Protein AF-A0A239EMR7-F1 (afdb_monomer)

pLDDT: mean 83.33, std 17.54, range [33.25, 97.0]

Foldseek 3Di:
DDDPCPPPDDDVQLVVLQAPDDPCVQVVPPPPDDDDHDDQDDDPQLVRHSSSSSNVCVCVVCVPDPVVVVVVVVVVVVVVVCVVVVPDDPDDDDD

Mean predicted aligned error: 9.77 Å

Solvent-accessible surface area (backbone atoms only — not comparable to full-atom values): 6385 Å² total; per-residue (Å²): 130,83,58,96,72,58,88,75,76,79,61,65,76,55,59,74,36,59,52,88,74,50,71,52,64,71,72,42,70,87,61,91,70,93,75,83,85,75,73,66,71,85,61,93,54,39,89,82,31,77,37,21,57,37,56,55,46,65,67,60,76,58,74,81,39,67,68,61,50,51,53,51,52,55,51,52,52,50,53,62,61,44,71,76,61,77,84,74,80,92,80,79,84,88,129

Radius of gyration: 19.01 Å; Cα contacts (8 Å, |Δi|>4): 36; chains: 1; bounding box: 44×29×53 Å

Secondary structure (DSSP, 8-state):
---TT-S----HHHHTT--S--HHHHTTTT--S--PPPP-S--SSGGGSTTHHHHHHHHHS-TT-HHHHHHHHHHHHHHHHHTTTTTS-------

Sequence (95 aa):
MPSRYRPFSPDPSQGALKPAISGNTINGLGETSARRPSIVYWASDPDTIAHGGMQRWFYQVDPGNPHLARAREERAKQLASDGDAIGANDGLPAV

Structure (mmCIF, N/CA/C/O backbone):
data_AF-A0A239EMR7-F1
#
_entry.id   AF-A0A239EMR7-F1
#
loop_
_atom_site.group_PDB
_atom_site.id
_atom_site.type_symbol
_atom_site.label_atom_id
_atom_site.label_alt_id
_atom_site.label_comp_id
_atom_site.label_asym_id
_atom_site.label_entity_id
_atom_site.label_seq_id
_atom_site.pdbx_PDB_ins_code
_atom_site.Cartn_x
_atom_site.Cartn_y
_atom_site.Cartn_z
_atom_site.occupancy
_atom_site.B_iso_or_equiv
_atom_site.auth_seq_id
_atom_site.auth_comp_id
_atom_site.auth_asym_id
_atom_site.auth_atom_id
_atom_site.pdbx_PDB_model_num
ATOM 1 N N . MET A 1 1 ? -11.620 20.783 -20.925 1.00 63.25 1 MET A N 1
ATOM 2 C CA . MET A 1 1 ? -10.780 19.775 -21.609 1.00 63.25 1 MET A CA 1
ATOM 3 C C . MET A 1 1 ? -10.643 18.563 -20.696 1.00 63.25 1 MET A C 1
ATOM 5 O O . MET A 1 1 ? -10.319 18.779 -19.531 1.00 63.25 1 MET A O 1
ATOM 9 N N . PRO A 1 2 ? -10.927 17.329 -21.147 1.00 79.19 2 PRO A N 1
ATOM 10 C CA . PRO A 1 2 ? -10.662 16.137 -20.343 1.00 79.19 2 PRO A CA 1
ATOM 11 C C . PRO A 1 2 ? -9.152 15.981 -20.086 1.00 79.19 2 PRO A C 1
ATOM 13 O O . PRO A 1 2 ? -8.328 16.376 -20.910 1.00 79.19 2 PRO A O 1
ATOM 16 N N . SER A 1 3 ? -8.782 15.450 -18.917 1.00 84.31 3 SER A N 1
ATOM 17 C CA . SER A 1 3 ? -7.378 15.206 -18.559 1.00 84.31 3 SER A CA 1
ATOM 18 C C . SER A 1 3 ? -6.757 14.175 -19.500 1.00 84.31 3 SER A C 1
ATOM 20 O O . SER A 1 3 ? -7.330 13.106 -19.688 1.00 84.31 3 SER A O 1
ATOM 22 N N . ARG A 1 4 ? -5.543 14.442 -20.005 1.00 86.69 4 ARG A N 1
ATOM 23 C CA . ARG A 1 4 ? -4.762 13.477 -20.807 1.00 86.69 4 ARG A CA 1
ATOM 24 C C . ARG A 1 4 ? -4.446 12.166 -20.074 1.00 86.69 4 ARG A C 1
ATOM 26 O O . ARG A 1 4 ? -3.997 11.209 -20.684 1.00 86.69 4 ARG A O 1
ATOM 33 N N . TYR A 1 5 ? -4.656 12.144 -18.759 1.00 82.56 5 TYR A N 1
ATOM 34 C CA . TYR A 1 5 ? -4.427 11.000 -17.879 1.00 82.56 5 TYR A CA 1
ATOM 35 C C . TYR A 1 5 ? -5.731 10.305 -17.463 1.00 82.56 5 TYR A C 1
ATOM 37 O O . TYR A 1 5 ? -5.798 9.677 -16.396 1.00 82.56 5 TYR A O 1
ATOM 45 N N . ARG A 1 6 ? -6.812 10.495 -18.230 1.00 87.25 6 ARG A N 1
ATOM 46 C CA . ARG A 1 6 ? -8.115 9.885 -17.966 1.00 87.25 6 AR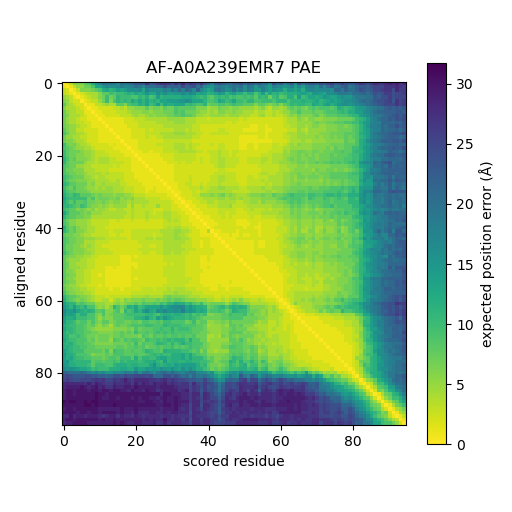G A CA 1
ATOM 47 C C . ARG A 1 6 ? -8.726 9.279 -19.241 1.00 87.25 6 ARG A C 1
ATOM 49 O O . ARG A 1 6 ? -8.682 9.934 -20.278 1.00 87.25 6 ARG A O 1
ATOM 56 N N . PRO A 1 7 ? -9.346 8.085 -19.137 1.00 88.06 7 PRO A N 1
ATOM 57 C CA . PRO A 1 7 ? -9.434 7.253 -17.929 1.00 88.06 7 PRO A CA 1
ATOM 58 C C . PRO A 1 7 ? -8.065 6.663 -17.543 1.00 88.06 7 PRO A C 1
ATOM 60 O O . PRO A 1 7 ? -7.239 6.369 -18.398 1.00 88.06 7 PRO A O 1
ATOM 63 N N . PHE A 1 8 ? -7.803 6.558 -16.239 1.00 87.81 8 PHE A N 1
ATOM 64 C CA . PHE A 1 8 ? -6.601 5.894 -15.734 1.00 87.81 8 PHE A CA 1
ATOM 65 C C . PHE A 1 8 ? -6.909 4.410 -15.564 1.00 87.81 8 PHE A C 1
ATOM 67 O O . PHE A 1 8 ? -7.893 4.072 -14.906 1.00 87.81 8 PHE A O 1
ATOM 74 N N . SER A 1 9 ? -6.058 3.553 -16.122 1.00 89.62 9 SER A N 1
ATOM 75 C CA . SER A 1 9 ? -6.070 2.117 -15.859 1.00 89.62 9 SER A CA 1
ATOM 76 C C . SER A 1 9 ? -4.758 1.75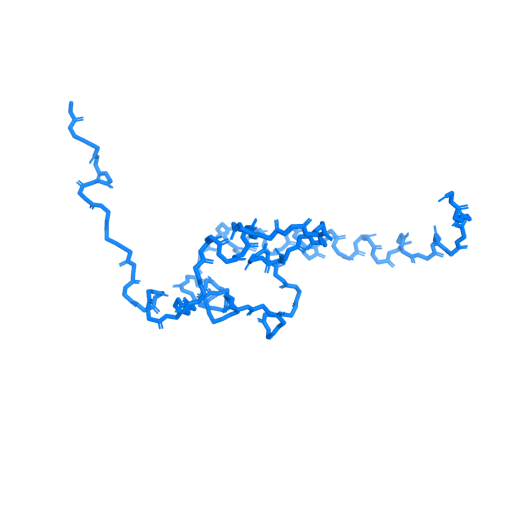0 -15.167 1.00 89.62 9 SER A C 1
ATOM 78 O O . SER A 1 9 ? -3.703 2.017 -15.746 1.00 89.62 9 SER A O 1
ATOM 80 N N . PRO A 1 10 ? -4.788 1.182 -13.949 1.00 88.88 10 PRO A N 1
ATOM 81 C CA . PRO A 1 10 ? -3.575 0.703 -13.301 1.00 88.88 10 PRO A CA 1
ATOM 82 C C . PRO A 1 10 ? -3.012 -0.513 -14.041 1.00 88.88 10 PRO A C 1
ATOM 84 O O . PRO A 1 10 ? -3.732 -1.198 -14.773 1.00 88.88 10 PRO A O 1
ATOM 87 N N . ASP A 1 11 ? -1.732 -0.798 -13.808 1.00 92.50 11 ASP A N 1
ATOM 88 C CA . ASP A 1 11 ? -1.120 -2.034 -14.280 1.00 92.50 11 ASP A CA 1
ATOM 89 C C . ASP A 1 11 ? -1.824 -3.243 -13.624 1.00 92.50 11 ASP A C 1
ATOM 91 O O . ASP A 1 11 ? -1.923 -3.304 -12.389 1.00 92.50 11 ASP A O 1
ATOM 95 N N . PRO A 1 12 ? -2.338 -4.208 -14.410 1.00 95.31 12 PRO A N 1
ATOM 96 C CA . PRO A 1 12 ? -3.070 -5.350 -13.870 1.00 95.31 12 PRO A CA 1
ATOM 97 C C . PRO A 1 12 ? -2.202 -6.243 -12.973 1.00 95.31 12 PRO A C 1
ATOM 99 O O . PRO A 1 12 ? -2.729 -6.853 -12.043 1.00 95.31 12 PRO A O 1
ATOM 102 N N . SER A 1 13 ? -0.884 -6.293 -13.198 1.00 95.56 13 SER A N 1
ATOM 103 C CA . SER A 1 13 ? 0.042 -7.074 -12.372 1.00 95.56 13 SER A CA 1
ATOM 104 C C . SER A 1 13 ? 0.186 -6.492 -10.964 1.00 95.56 13 SER A C 1
ATOM 106 O O . SER A 1 13 ? 0.225 -7.245 -9.992 1.00 95.56 13 SER A O 1
ATOM 108 N N . GLN A 1 14 ? 0.149 -5.162 -10.823 1.00 95.19 14 GLN A N 1
ATOM 109 C CA . GLN A 1 14 ? 0.062 -4.519 -9.511 1.00 95.19 14 GLN A CA 1
ATOM 110 C C . GLN A 1 14 ? -1.289 -4.807 -8.848 1.00 95.19 14 GLN A C 1
ATOM 112 O O . GLN A 1 14 ? -1.351 -5.105 -7.654 1.00 95.19 14 GLN A O 1
ATOM 117 N N . GLY A 1 15 ? -2.376 -4.717 -9.622 1.00 94.50 15 GLY A N 1
ATOM 118 C CA . GLY A 1 15 ? -3.737 -4.950 -9.138 1.00 94.50 15 GLY A CA 1
ATOM 119 C C . GLY A 1 15 ? -3.943 -6.358 -8.576 1.00 94.50 15 GLY A C 1
ATOM 120 O O . GLY A 1 15 ? -4.605 -6.509 -7.551 1.00 94.50 15 GLY A O 1
ATOM 121 N N . ALA A 1 16 ? -3.321 -7.367 -9.190 1.00 96.75 16 ALA A N 1
ATOM 122 C CA . ALA A 1 16 ? -3.366 -8.759 -8.739 1.00 96.75 16 ALA A CA 1
ATOM 123 C C . ALA A 1 16 ? -2.730 -8.985 -7.353 1.00 96.75 16 ALA A C 1
ATOM 125 O O . ALA A 1 16 ? -3.041 -9.971 -6.691 1.00 96.75 16 ALA A O 1
ATOM 126 N N . LEU A 1 17 ? -1.864 -8.073 -6.898 1.00 96.81 17 LEU A N 1
ATOM 127 C CA . LEU A 1 17 ? -1.167 -8.157 -5.610 1.00 96.81 17 LEU A CA 1
ATOM 128 C C . LEU A 1 17 ? -1.893 -7.414 -4.481 1.00 96.81 17 LEU A C 1
ATOM 130 O O . L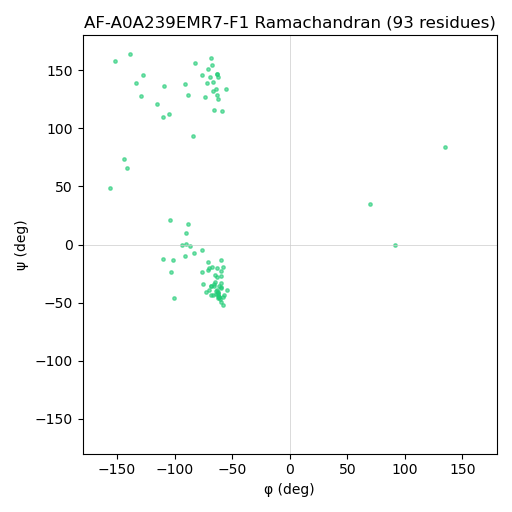EU A 1 17 ? -1.408 -7.389 -3.348 1.00 96.81 17 LEU A O 1
ATOM 134 N N . LYS A 1 18 ? -3.031 -6.778 -4.777 1.00 94.81 18 LYS A N 1
ATOM 135 C CA . LYS A 1 18 ? -3.799 -6.016 -3.794 1.00 94.81 18 LYS A CA 1
ATOM 136 C C . LYS A 1 18 ? -4.312 -6.940 -2.679 1.00 94.81 18 LYS A C 1
ATOM 138 O O . LYS A 1 18 ? -4.982 -7.929 -2.980 1.00 94.81 18 LYS A O 1
ATOM 143 N N . PRO A 1 19 ? -4.082 -6.609 -1.396 1.00 96.06 19 PRO A N 1
ATOM 144 C CA . PRO A 1 19 ? -4.617 -7.412 -0.309 1.00 96.06 19 PRO A CA 1
ATOM 145 C C . PRO A 1 19 ? -6.143 -7.319 -0.238 1.00 96.06 19 PRO A C 1
ATOM 147 O O . PRO A 1 19 ? -6.750 -6.311 -0.605 1.00 96.06 19 PRO A O 1
ATOM 150 N N . ALA A 1 20 ? -6.763 -8.360 0.317 1.00 96.06 20 ALA A N 1
ATOM 151 C CA . ALA A 1 20 ? -8.205 -8.391 0.557 1.00 96.06 20 ALA A CA 1
ATOM 152 C C . ALA A 1 20 ? -8.667 -7.385 1.633 1.00 96.06 20 ALA A C 1
ATOM 154 O O . ALA A 1 20 ? -9.849 -7.048 1.691 1.00 96.06 20 ALA A O 1
ATOM 155 N N . ILE A 1 21 ? -7.757 -6.898 2.488 1.00 95.31 21 ILE A N 1
ATOM 156 C CA . ILE A 1 21 ? -8.091 -5.957 3.561 1.00 95.31 21 ILE A CA 1
ATOM 157 C C . ILE A 1 21 ? -8.535 -4.599 3.001 1.00 95.31 21 ILE A C 1
ATOM 159 O O . ILE A 1 21 ? -7.900 -4.013 2.123 1.00 95.31 21 ILE A O 1
ATOM 163 N N . SER A 1 22 ? -9.648 -4.085 3.521 1.00 93.75 22 SER A N 1
ATOM 164 C CA . SER A 1 22 ? -10.191 -2.795 3.099 1.00 93.75 22 SER A CA 1
ATOM 165 C C . SER A 1 22 ? -9.498 -1.625 3.803 1.00 93.75 22 SER A C 1
ATOM 167 O O . SER A 1 22 ? -9.012 -1.753 4.928 1.00 93.75 22 SER A O 1
ATOM 169 N N . GLY A 1 23 ? -9.540 -0.441 3.185 1.00 91.31 23 GLY A N 1
ATOM 170 C CA . GLY A 1 23 ? -9.095 0.795 3.837 1.00 91.31 23 GLY A CA 1
ATOM 171 C C . GLY A 1 23 ? -9.885 1.111 5.111 1.00 91.31 23 GLY A C 1
ATOM 172 O O . GLY A 1 23 ? -9.309 1.592 6.077 1.00 91.31 23 GLY A O 1
ATOM 173 N N . ASN A 1 24 ? -11.175 0.767 5.156 1.00 94.88 24 ASN A N 1
ATOM 174 C CA . ASN A 1 24 ? -12.009 0.959 6.345 1.00 94.88 24 ASN A CA 1
ATOM 175 C C . ASN A 1 24 ? -11.512 0.117 7.521 1.00 94.88 24 ASN A C 1
ATOM 177 O O . ASN A 1 24 ? -11.421 0.618 8.636 1.00 94.88 24 ASN A O 1
ATOM 181 N N . THR A 1 25 ? -11.136 -1.135 7.256 1.00 94.25 25 THR A N 1
ATOM 182 C CA . THR A 1 25 ? -10.537 -2.020 8.260 1.00 94.25 25 THR A CA 1
ATOM 183 C C . THR A 1 25 ? -9.209 -1.451 8.758 1.00 94.25 25 THR A C 1
ATOM 185 O O . THR A 1 25 ? -8.985 -1.376 9.959 1.00 94.25 25 THR A O 1
ATOM 188 N N . ILE A 1 26 ? -8.343 -0.985 7.854 1.00 92.56 26 ILE A N 1
ATOM 189 C CA . ILE A 1 26 ? -7.042 -0.399 8.222 1.00 92.56 26 ILE A CA 1
ATOM 190 C C . ILE A 1 26 ? -7.219 0.865 9.068 1.00 92.56 26 ILE A C 1
ATOM 192 O O . ILE A 1 26 ? -6.527 1.029 10.073 1.00 92.56 26 ILE A O 1
ATOM 196 N N . ASN A 1 27 ? -8.166 1.723 8.692 1.00 91.50 27 ASN A N 1
ATOM 197 C CA . ASN A 1 27 ? -8.465 2.978 9.380 1.00 91.50 27 ASN A CA 1
ATOM 198 C C . ASN A 1 27 ? -9.262 2.782 10.679 1.00 91.50 27 ASN A C 1
ATOM 200 O O . ASN A 1 27 ? -9.509 3.757 11.382 1.00 91.50 27 ASN A O 1
ATOM 204 N N . GLY A 1 28 ? -9.674 1.550 10.988 1.00 92.69 28 GLY A N 1
ATOM 205 C CA . GLY A 1 28 ? -10.418 1.224 12.199 1.00 92.69 28 GLY A CA 1
ATOM 206 C C . GLY A 1 28 ? -11.845 1.759 12.216 1.00 92.69 28 GLY A C 1
ATOM 207 O O . GLY A 1 28 ? -12.357 2.140 13.266 1.00 92.69 28 GLY A O 1
ATOM 208 N N . LEU A 1 29 ? -12.510 1.801 11.057 1.00 94.31 29 LEU A N 1
ATOM 209 C CA . LEU A 1 29 ? -13.916 2.190 10.987 1.00 94.31 29 LEU A CA 1
ATOM 210 C C . LEU A 1 29 ? -14.764 1.249 11.861 1.00 94.31 29 LEU A C 1
ATOM 212 O O . LEU A 1 29 ? -14.887 0.064 11.560 1.00 94.31 29 LEU A O 1
ATOM 216 N N . GLY A 1 30 ? -15.371 1.802 12.913 1.00 95.62 30 GLY A N 1
ATOM 217 C CA . GLY A 1 30 ? -16.194 1.059 13.873 1.00 95.62 30 GLY A CA 1
ATOM 218 C C . GLY A 1 30 ? -15.437 0.512 15.088 1.00 95.62 30 GLY A C 1
ATOM 219 O O . GLY A 1 30 ? -16.062 -0.089 15.957 1.00 95.62 30 GLY A O 1
ATOM 220 N N . GLU A 1 31 ? -14.123 0.727 15.188 1.00 96.00 31 GLU A N 1
ATOM 221 C CA . GLU A 1 31 ? -13.366 0.405 16.399 1.00 96.00 31 GLU A CA 1
ATOM 222 C C . GLU A 1 31 ? -13.700 1.397 17.529 1.00 96.00 31 GLU A C 1
ATOM 224 O O . GLU A 1 31 ? -13.816 2.602 17.306 1.00 96.00 31 GLU A O 1
ATOM 229 N N . THR A 1 32 ? -13.845 0.896 18.760 1.00 96.44 32 THR A N 1
ATOM 230 C CA . THR A 1 32 ? -14.153 1.717 19.949 1.00 96.44 32 THR A CA 1
ATOM 231 C C . THR A 1 32 ? -12.930 2.005 20.818 1.00 96.44 32 THR A C 1
ATOM 233 O O . THR A 1 32 ? -12.987 2.857 21.701 1.00 96.44 32 THR A O 1
ATOM 236 N N . SER A 1 33 ? -11.827 1.290 20.594 1.00 94.62 33 SER A N 1
ATOM 237 C CA . SER A 1 33 ? -10.568 1.445 21.323 1.00 94.62 33 SER A CA 1
ATOM 238 C C . SER A 1 33 ? -9.501 2.065 20.431 1.00 94.62 33 SER A C 1
ATOM 240 O O . SER A 1 33 ? -9.314 1.629 19.297 1.00 94.62 33 SER A O 1
ATOM 242 N N . ALA A 1 34 ? -8.745 3.022 20.966 1.00 92.50 34 ALA A N 1
ATOM 243 C CA . ALA A 1 34 ? -7.587 3.560 20.269 1.00 92.50 34 ALA A CA 1
ATOM 244 C C . ALA A 1 34 ? -6.490 2.492 20.125 1.00 92.50 34 ALA A C 1
ATOM 246 O O . ALA A 1 34 ? -6.200 1.746 21.061 1.00 92.50 34 ALA A O 1
ATOM 247 N N . ARG A 1 35 ? -5.835 2.460 18.963 1.00 93.25 35 ARG A N 1
ATOM 248 C CA . ARG A 1 35 ? -4.662 1.621 18.699 1.00 93.25 35 ARG A CA 1
ATOM 249 C C . ARG A 1 35 ? -3.616 2.386 17.903 1.00 93.25 35 ARG A C 1
ATOM 251 O O . ARG A 1 35 ? -3.900 3.418 17.297 1.00 93.25 35 ARG A O 1
ATOM 258 N N . ARG A 1 36 ? -2.394 1.854 17.885 1.00 91.69 36 ARG A N 1
ATOM 259 C CA . ARG A 1 36 ? -1.314 2.402 17.060 1.00 91.69 36 ARG A CA 1
ATOM 260 C C . ARG A 1 36 ? -1.674 2.300 15.569 1.00 91.69 36 ARG A C 1
ATOM 262 O O . ARG A 1 36 ? -2.336 1.336 15.166 1.00 91.69 36 ARG A O 1
ATOM 269 N N . PRO A 1 37 ? -1.229 3.265 14.748 1.00 90.00 37 PRO A N 1
ATOM 270 C CA . PRO A 1 37 ? -1.425 3.203 13.308 1.00 90.00 37 PRO A CA 1
ATOM 271 C C . PRO A 1 37 ? -0.717 1.980 12.718 1.00 90.00 37 PRO A C 1
ATOM 273 O O . PRO A 1 37 ? 0.368 1.595 13.157 1.00 90.00 37 PRO A O 1
ATOM 276 N N . SER A 1 38 ? -1.334 1.384 11.701 1.00 90.50 38 SER A N 1
ATOM 277 C CA . SER A 1 38 ? -0.752 0.283 10.933 1.00 90.50 38 SER A CA 1
ATOM 278 C C . SER A 1 38 ? 0.026 0.832 9.740 1.00 90.50 38 SER A C 1
ATOM 280 O O . SER A 1 38 ? -0.444 1.739 9.053 1.00 90.50 38 SER A O 1
ATOM 282 N N . ILE A 1 39 ? 1.198 0.264 9.459 1.00 92.44 39 ILE A N 1
ATOM 283 C CA . ILE A 1 39 ? 1.968 0.612 8.261 1.00 92.44 39 ILE A CA 1
ATOM 284 C C . ILE A 1 39 ? 1.283 -0.016 7.040 1.00 92.44 39 ILE A C 1
ATOM 286 O O . ILE A 1 39 ? 1.024 -1.217 7.008 1.00 92.44 39 ILE A O 1
ATOM 290 N N . VAL A 1 40 ? 0.997 0.806 6.030 1.00 94.88 40 VAL A N 1
ATOM 291 C CA . VAL A 1 40 ? 0.480 0.364 4.721 1.00 94.88 40 VAL A CA 1
ATOM 292 C C . VAL A 1 40 ? 1.612 0.326 3.696 1.00 94.88 40 VAL A C 1
ATOM 294 O O . VAL A 1 40 ? 1.768 -0.662 2.998 1.00 94.88 40 VAL A O 1
ATOM 297 N N . TYR A 1 41 ? 2.426 1.380 3.669 1.00 93.56 41 TYR A N 1
ATOM 298 C CA . TYR A 1 41 ? 3.724 1.506 3.002 1.00 93.56 41 TYR A CA 1
ATOM 299 C C . TYR A 1 41 ? 4.554 2.524 3.801 1.00 93.56 41 TYR A C 1
ATOM 301 O O . TYR A 1 41 ? 3.981 3.358 4.497 1.00 93.56 41 TYR A O 1
ATOM 309 N N . TRP A 1 42 ? 5.881 2.559 3.742 1.00 91.12 42 TRP A N 1
ATOM 310 C CA . TRP A 1 42 ? 6.811 1.582 3.180 1.00 91.12 42 TRP A CA 1
ATOM 311 C C . TRP A 1 42 ? 7.460 0.860 4.358 1.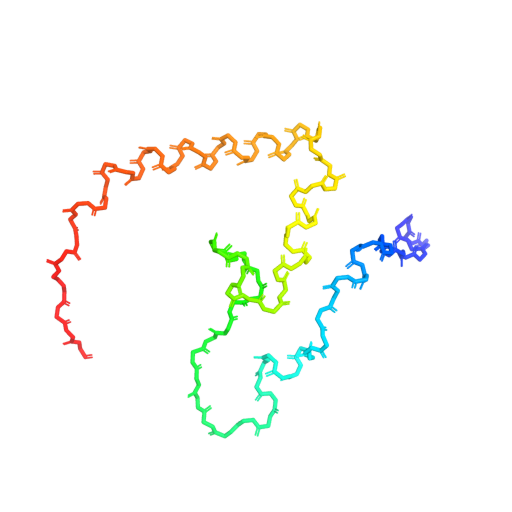00 91.12 42 TRP A C 1
ATOM 313 O O . TRP A 1 42 ? 8.187 1.488 5.126 1.00 91.12 42 TRP A O 1
ATOM 323 N N . ALA A 1 43 ? 7.165 -0.426 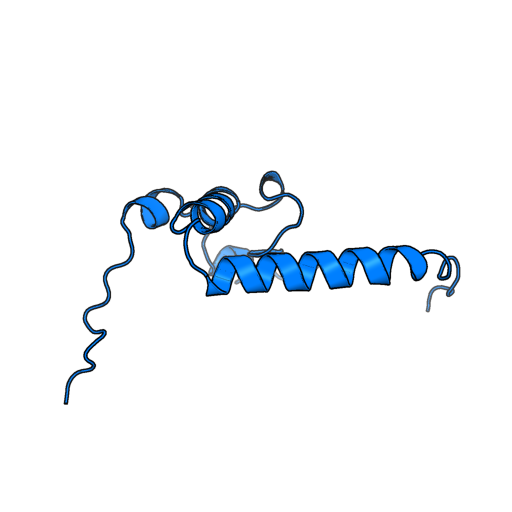4.538 1.00 92.88 43 ALA A N 1
ATOM 324 C CA . ALA A 1 43 ? 7.754 -1.190 5.635 1.00 92.88 43 ALA A CA 1
ATOM 325 C C . ALA A 1 43 ? 9.209 -1.553 5.315 1.00 92.88 43 ALA A C 1
ATOM 327 O O . ALA A 1 43 ? 9.531 -1.822 4.156 1.00 92.88 43 ALA A O 1
ATOM 328 N N . SER A 1 44 ? 10.075 -1.587 6.331 1.00 89.69 44 SER A N 1
ATOM 329 C CA . SER A 1 44 ? 11.458 -2.063 6.174 1.00 89.69 44 SER A CA 1
ATOM 330 C C . SER A 1 44 ? 11.496 -3.529 5.744 1.00 89.69 44 SER A C 1
ATOM 332 O O . SER A 1 44 ? 12.266 -3.887 4.859 1.00 89.69 44 SER A O 1
ATOM 334 N N . ASP A 1 45 ? 10.621 -4.345 6.333 1.00 92.38 45 ASP A N 1
ATOM 335 C CA . ASP A 1 45 ? 10.352 -5.709 5.896 1.00 92.38 45 ASP A CA 1
ATOM 336 C C . ASP A 1 45 ? 8.943 -5.780 5.278 1.00 92.38 45 ASP A C 1
ATOM 338 O O . ASP A 1 45 ? 7.949 -5.661 6.006 1.00 92.38 45 ASP A O 1
ATOM 342 N N . PRO A 1 46 ? 8.823 -5.963 3.949 1.00 94.19 46 PRO A N 1
ATOM 343 C CA . PRO A 1 46 ? 7.533 -6.081 3.283 1.00 94.19 46 PRO A CA 1
ATOM 344 C C . PRO A 1 46 ? 6.671 -7.252 3.778 1.00 94.19 46 PRO A C 1
ATOM 346 O O . PRO A 1 46 ? 5.455 -7.171 3.632 1.00 94.19 46 PRO A O 1
ATOM 349 N N . ASP A 1 47 ? 7.238 -8.309 4.375 1.00 95.25 47 ASP A N 1
ATOM 350 C CA . ASP A 1 47 ? 6.442 -9.438 4.894 1.00 95.25 47 ASP A CA 1
ATOM 351 C C . ASP A 1 47 ? 5.636 -9.088 6.146 1.00 95.25 47 ASP A C 1
ATOM 353 O O . ASP A 1 47 ? 4.689 -9.788 6.501 1.00 95.25 47 ASP A O 1
ATOM 357 N N . THR A 1 48 ? 5.955 -7.967 6.790 1.00 95.19 48 THR A N 1
ATOM 358 C CA . THR A 1 48 ? 5.260 -7.512 8.002 1.00 95.19 48 THR A CA 1
ATOM 359 C C . THR A 1 48 ? 3.962 -6.754 7.719 1.00 95.19 48 THR A C 1
ATOM 361 O O . THR A 1 48 ? 3.223 -6.433 8.651 1.00 95.19 48 THR A O 1
ATOM 364 N N . ILE A 1 49 ? 3.657 -6.456 6.450 1.00 95.50 49 ILE A N 1
ATOM 365 C CA . ILE A 1 49 ? 2.490 -5.660 6.056 1.00 95.50 49 ILE A CA 1
ATOM 366 C C . ILE A 1 49 ? 1.643 -6.363 4.997 1.00 95.50 49 ILE A C 1
ATOM 368 O O . ILE A 1 49 ? 2.143 -6.989 4.067 1.00 95.50 49 ILE A O 1
ATOM 372 N N . ALA A 1 50 ? 0.325 -6.165 5.065 1.00 96.12 50 ALA A N 1
ATOM 373 C CA . ALA A 1 50 ? -0.603 -6.759 4.100 1.00 96.12 50 ALA A CA 1
ATOM 374 C C . ALA A 1 50 ? -0.333 -6.326 2.643 1.00 96.12 50 ALA A C 1
ATOM 376 O O . ALA A 1 50 ? -0.643 -7.059 1.711 1.00 96.12 50 ALA A O 1
ATOM 377 N N . HIS A 1 51 ? 0.256 -5.145 2.434 1.00 97.00 51 HIS A N 1
ATOM 378 C CA . HIS A 1 51 ? 0.564 -4.608 1.103 1.00 97.00 51 HIS A CA 1
ATOM 379 C C . HIS A 1 51 ? 1.964 -5.007 0.600 1.00 97.00 51 HIS A C 1
ATOM 381 O O . HIS A 1 51 ? 2.417 -4.498 -0.426 1.00 97.00 51 HIS A O 1
ATOM 387 N N . GLY A 1 52 ? 2.652 -5.930 1.283 1.00 96.81 52 GLY A N 1
ATOM 388 C CA . GLY A 1 52 ? 4.026 -6.330 0.974 1.00 96.81 52 GLY A CA 1
ATOM 389 C C . GLY A 1 52 ? 4.247 -6.785 -0.468 1.00 96.81 52 GLY A C 1
ATOM 390 O O . GLY A 1 52 ? 5.244 -6.418 -1.091 1.00 96.81 52 GLY A O 1
ATOM 391 N N . GLY A 1 53 ? 3.291 -7.526 -1.039 1.00 97.00 53 GLY A N 1
ATOM 392 C CA . GLY A 1 53 ? 3.350 -7.964 -2.438 1.00 97.00 53 GLY A CA 1
ATOM 393 C C . GLY A 1 53 ? 3.424 -6.788 -3.413 1.00 97.00 53 GLY A C 1
ATOM 394 O O . GLY A 1 53 ? 4.323 -6.715 -4.249 1.00 97.00 53 GLY A O 1
ATOM 395 N N . MET A 1 54 ? 2.533 -5.811 -3.253 1.00 96.69 54 MET A N 1
ATOM 396 C CA . MET A 1 54 ? 2.542 -4.597 -4.066 1.00 96.69 54 MET A CA 1
ATOM 397 C C . MET A 1 54 ? 3.799 -3.733 -3.823 1.00 96.69 54 MET A C 1
ATOM 399 O O . MET A 1 54 ? 4.311 -3.133 -4.770 1.00 96.69 54 MET A O 1
ATOM 403 N N . GLN A 1 55 ? 4.331 -3.691 -2.589 1.00 95.12 55 GLN A N 1
ATOM 404 C CA . GLN A 1 55 ? 5.590 -2.994 -2.265 1.00 95.12 55 GLN A CA 1
ATOM 405 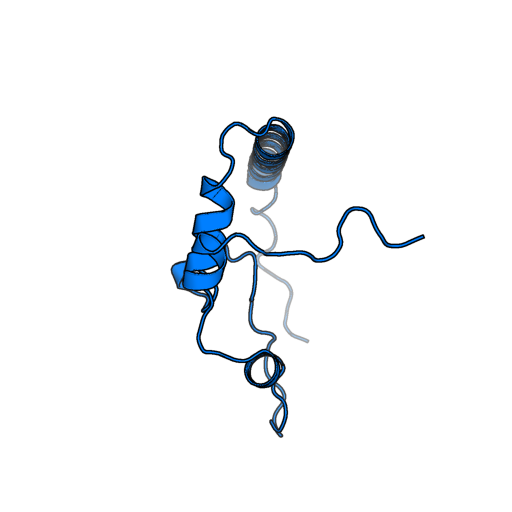C C . GLN A 1 55 ? 6.760 -3.584 -3.056 1.00 95.12 55 GLN A C 1
ATOM 407 O O . GLN A 1 55 ? 7.529 -2.850 -3.676 1.00 95.12 55 GLN A O 1
ATOM 412 N N . ARG A 1 56 ? 6.874 -4.916 -3.076 1.00 94.06 56 ARG A N 1
ATOM 413 C CA . ARG A 1 56 ? 7.906 -5.620 -3.850 1.00 94.06 56 ARG A CA 1
ATOM 414 C C . ARG A 1 56 ? 7.772 -5.367 -5.341 1.00 94.06 56 ARG A C 1
ATOM 416 O O . ARG A 1 56 ? 8.772 -5.077 -5.992 1.00 94.06 56 ARG A O 1
ATOM 423 N N . TRP A 1 57 ? 6.548 -5.426 -5.860 1.00 94.69 57 TRP A N 1
ATOM 424 C CA . TRP A 1 57 ? 6.274 -5.127 -7.262 1.00 94.69 57 TRP A CA 1
ATOM 425 C C . TRP A 1 57 ? 6.746 -3.726 -7.650 1.00 94.69 57 TRP A C 1
ATOM 427 O O . TRP A 1 57 ? 7.415 -3.566 -8.667 1.00 94.69 57 TRP A O 1
ATOM 437 N N . PHE A 1 58 ? 6.501 -2.719 -6.805 1.00 91.44 58 PHE A N 1
ATOM 438 C CA . PHE A 1 58 ? 6.956 -1.354 -7.075 1.00 91.44 58 PHE A CA 1
ATOM 439 C C . PHE A 1 58 ? 8.481 -1.262 -7.219 1.00 91.44 58 PHE A C 1
ATOM 441 O O . PHE A 1 58 ? 8.981 -0.519 -8.061 1.00 91.44 58 PHE A O 1
ATOM 448 N N . TYR A 1 59 ? 9.243 -2.031 -6.438 1.00 85.94 59 TYR A N 1
ATOM 449 C CA . TYR A 1 59 ? 10.700 -2.044 -6.575 1.00 85.94 59 TYR A CA 1
ATOM 450 C C . TYR A 1 59 ? 11.193 -2.711 -7.866 1.00 85.94 59 TYR A C 1
ATOM 452 O O . TYR A 1 59 ? 12.317 -2.428 -8.285 1.00 85.94 59 TYR A O 1
ATOM 460 N N . GLN A 1 60 ? 10.366 -3.547 -8.497 1.00 87.94 60 GLN A N 1
ATOM 461 C CA . GLN A 1 60 ? 10.717 -4.354 -9.666 1.00 87.94 60 GLN A CA 1
ATOM 462 C C . GLN A 1 60 ? 10.169 -3.814 -10.990 1.00 87.94 60 GLN A C 1
ATOM 464 O O . GLN A 1 60 ? 10.730 -4.146 -12.027 1.00 87.94 60 GLN A O 1
ATOM 469 N N . VAL A 1 61 ? 9.096 -3.014 -10.981 1.00 88.38 61 VAL A N 1
ATOM 470 C CA . VAL A 1 61 ? 8.370 -2.641 -12.212 1.00 88.38 61 VAL A CA 1
ATOM 471 C C . VAL A 1 61 ? 9.201 -1.802 -13.187 1.00 88.38 61 VAL A C 1
ATOM 473 O O . VAL A 1 61 ? 9.032 -1.920 -14.396 1.00 88.38 61 VAL A O 1
ATOM 476 N N . ASP A 1 62 ? 10.113 -0.972 -12.681 1.00 83.44 62 ASP A N 1
ATOM 477 C CA . ASP A 1 62 ? 10.951 -0.113 -13.520 1.00 83.44 62 ASP A CA 1
ATOM 478 C C . ASP A 1 62 ? 12.367 0.015 -12.930 1.00 83.44 62 ASP A C 1
ATOM 480 O O . ASP A 1 62 ? 12.726 1.028 -12.318 1.00 83.44 62 ASP A O 1
ATOM 484 N N . PRO A 1 63 ? 13.190 -1.044 -13.039 1.00 74.19 63 PRO A N 1
ATOM 485 C CA . PRO A 1 63 ? 14.516 -1.071 -12.433 1.00 74.19 63 PRO A CA 1
ATOM 486 C C . PRO A 1 63 ? 15.493 -0.131 -13.151 1.00 74.19 63 PRO A C 1
ATOM 488 O O . PRO A 1 63 ? 16.473 0.291 -12.542 1.00 74.19 63 PRO A O 1
ATOM 491 N N . GLY A 1 64 ? 15.212 0.212 -14.413 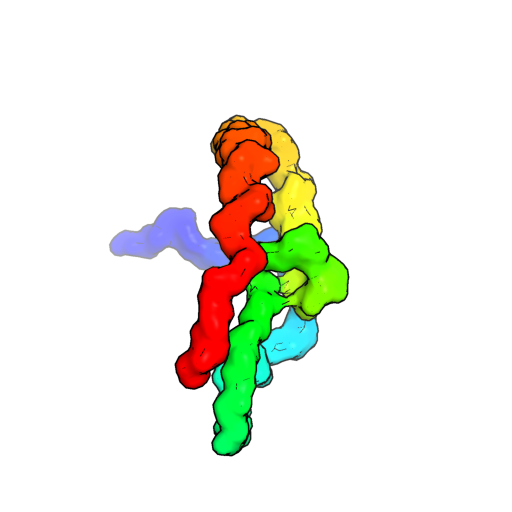1.00 79.56 64 GLY A N 1
ATOM 492 C CA . GLY A 1 64 ? 16.019 1.105 -15.243 1.00 79.56 64 GLY A CA 1
ATOM 493 C C . GLY A 1 64 ? 15.688 2.588 -15.078 1.00 79.56 64 GLY A C 1
ATOM 494 O O . GLY A 1 64 ? 16.338 3.418 -15.711 1.00 79.56 64 GLY A O 1
ATOM 495 N N . ASN A 1 65 ? 14.702 2.946 -14.248 1.00 83.94 65 ASN A N 1
ATOM 496 C CA . ASN A 1 65 ? 14.312 4.337 -14.072 1.00 83.94 65 ASN A CA 1
ATOM 497 C C . ASN A 1 65 ? 15.437 5.159 -13.413 1.00 83.94 65 ASN A C 1
ATOM 499 O O . ASN A 1 65 ? 15.738 4.941 -12.231 1.00 83.94 65 ASN A O 1
ATOM 503 N N . PRO A 1 66 ? 16.013 6.163 -14.099 1.00 86.88 66 PRO A N 1
ATOM 504 C CA . PRO A 1 66 ? 17.120 6.942 -13.548 1.00 86.88 66 PRO A CA 1
ATOM 505 C C . PRO A 1 66 ? 16.709 7.756 -12.312 1.00 86.88 66 PRO A C 1
ATOM 507 O O . PRO A 1 66 ? 17.535 8.018 -11.438 1.00 86.88 66 PRO A O 1
ATOM 510 N N . HIS A 1 67 ? 15.429 8.123 -12.183 1.00 86.06 67 HIS A N 1
ATOM 511 C CA . HIS A 1 67 ? 14.932 8.838 -11.008 1.00 86.06 67 HIS A CA 1
ATOM 512 C C . HIS A 1 67 ? 14.846 7.927 -9.782 1.00 86.06 67 HIS A C 1
ATOM 514 O O . HIS A 1 67 ? 15.222 8.346 -8.686 1.00 86.06 67 HIS A O 1
ATOM 520 N N . LEU A 1 68 ? 1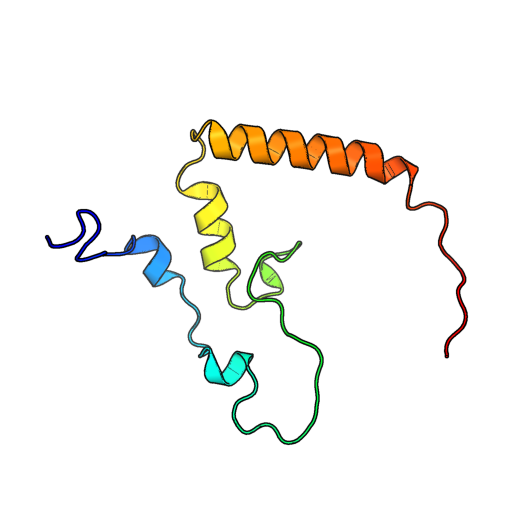4.394 6.680 -9.958 1.00 82.12 68 LEU A N 1
ATOM 521 C CA . LEU A 1 68 ? 14.349 5.707 -8.864 1.00 82.12 68 LEU A CA 1
ATOM 522 C C . LEU A 1 68 ? 15.757 5.269 -8.454 1.00 82.12 68 LEU A C 1
ATOM 524 O O . LEU A 1 68 ? 16.019 5.145 -7.260 1.00 82.12 68 LEU A O 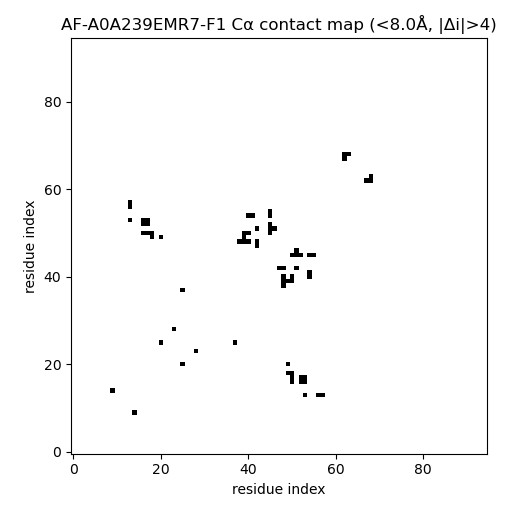1
ATOM 528 N N . ALA A 1 69 ? 16.670 5.088 -9.414 1.00 83.94 69 ALA A N 1
ATOM 529 C CA . ALA A 1 69 ? 18.080 4.811 -9.137 1.00 83.94 69 ALA A CA 1
ATOM 530 C C . ALA A 1 69 ? 18.710 5.919 -8.279 1.00 83.94 69 ALA A C 1
ATOM 532 O O . ALA A 1 69 ? 19.210 5.640 -7.189 1.00 83.94 69 ALA A O 1
ATOM 533 N N . ARG A 1 70 ? 18.565 7.186 -8.691 1.00 88.31 70 ARG A N 1
ATOM 534 C CA . ARG A 1 70 ? 19.050 8.337 -7.916 1.00 88.31 70 ARG A CA 1
ATOM 535 C C . ARG A 1 70 ? 18.441 8.389 -6.514 1.00 88.31 70 ARG A C 1
ATOM 537 O O . ARG A 1 70 ? 19.159 8.598 -5.544 1.00 88.31 70 ARG A O 1
ATOM 544 N N . ALA A 1 71 ? 17.131 8.179 -6.380 1.00 85.88 71 ALA A N 1
ATOM 545 C CA . ALA A 1 71 ? 16.475 8.177 -5.072 1.00 85.88 71 ALA A CA 1
ATOM 546 C C . ALA A 1 71 ? 17.012 7.072 -4.138 1.00 85.88 71 ALA A C 1
ATOM 548 O O . ALA A 1 71 ? 17.141 7.295 -2.934 1.00 85.88 71 ALA A O 1
ATOM 549 N N . ARG A 1 72 ? 17.355 5.893 -4.680 1.00 83.62 72 ARG A N 1
ATOM 550 C CA . ARG A 1 72 ? 17.980 4.797 -3.918 1.00 83.62 72 ARG A CA 1
ATOM 551 C C . ARG A 1 72 ? 19.400 5.156 -3.474 1.00 83.62 72 ARG A C 1
ATOM 553 O O . ARG A 1 72 ? 19.733 4.919 -2.317 1.00 83.62 72 ARG A O 1
ATOM 560 N N . GLU A 1 73 ? 20.202 5.756 -4.353 1.00 88.25 73 GLU A N 1
ATOM 561 C CA . GLU A 1 73 ? 21.555 6.225 -4.022 1.00 88.25 73 GLU A CA 1
ATOM 562 C C . GLU A 1 73 ? 21.542 7.290 -2.919 1.00 88.25 73 GLU A C 1
ATOM 564 O O . GLU A 1 73 ? 22.309 7.192 -1.964 1.00 88.25 73 GLU A O 1
ATOM 569 N N . GLU A 1 74 ? 20.647 8.280 -3.002 1.00 89.75 74 GLU A N 1
ATOM 570 C CA . GLU A 1 74 ? 20.521 9.316 -1.967 1.00 89.75 74 GLU A CA 1
ATOM 571 C C . GLU A 1 74 ? 20.119 8.725 -0.610 1.00 89.75 74 GLU A C 1
ATOM 573 O O . GLU A 1 74 ? 20.701 9.074 0.417 1.00 89.75 74 GLU A O 1
ATOM 578 N N . ARG A 1 75 ? 19.189 7.760 -0.594 1.00 84.19 75 ARG A N 1
ATOM 579 C CA . ARG A 1 75 ? 18.833 7.042 0.637 1.00 84.19 75 ARG A CA 1
ATOM 580 C C . ARG A 1 75 ? 20.013 6.245 1.201 1.00 84.19 75 ARG A C 1
ATOM 582 O O . ARG A 1 75 ? 20.188 6.217 2.414 1.00 84.19 75 ARG A O 1
ATOM 589 N N . ALA A 1 76 ? 20.820 5.608 0.352 1.00 85.75 76 ALA A N 1
ATOM 590 C CA . ALA A 1 76 ? 22.000 4.869 0.797 1.00 85.75 76 ALA A CA 1
ATOM 591 C C . ALA A 1 76 ? 23.047 5.793 1.444 1.00 85.75 76 ALA A C 1
ATOM 593 O O . ALA A 1 76 ? 23.604 5.439 2.479 1.00 85.75 76 ALA A O 1
ATOM 594 N N . LYS A 1 77 ? 23.262 6.995 0.887 1.00 91.44 77 LYS A N 1
ATOM 595 C CA . LYS A 1 77 ? 24.151 8.013 1.478 1.00 91.44 77 LYS A CA 1
ATOM 596 C C . LYS A 1 77 ? 23.666 8.462 2.857 1.00 91.44 77 LYS A C 1
ATOM 598 O O . LYS A 1 77 ? 24.470 8.519 3.776 1.00 91.44 77 LYS A O 1
ATOM 603 N N . GLN A 1 78 ? 22.365 8.728 2.999 1.00 83.94 78 GLN A N 1
ATOM 604 C CA . GLN A 1 78 ? 21.757 9.108 4.282 1.00 83.94 78 GLN A CA 1
ATOM 605 C C . GLN A 1 78 ? 21.916 8.007 5.335 1.00 83.94 78 GLN A C 1
ATOM 607 O O . GLN A 1 78 ? 22.334 8.273 6.450 1.00 83.94 78 GLN A O 1
ATOM 612 N N . LEU A 1 79 ? 21.662 6.746 4.977 1.00 79.81 79 LEU A N 1
ATOM 613 C CA . LEU A 1 79 ? 21.836 5.629 5.912 1.00 79.81 79 LEU A CA 1
ATOM 614 C C . LEU A 1 79 ? 23.303 5.422 6.314 1.00 79.81 79 LEU A C 1
ATOM 616 O O . LEU A 1 79 ? 23.576 5.074 7.459 1.00 79.81 79 LEU A O 1
ATOM 620 N N . ALA A 1 80 ? 24.239 5.644 5.389 1.00 83.12 80 ALA A N 1
ATOM 621 C CA . ALA A 1 80 ? 25.666 5.587 5.683 1.00 83.12 80 ALA A CA 1
ATOM 622 C C . ALA A 1 80 ? 26.116 6.733 6.605 1.00 83.12 80 ALA A C 1
ATOM 624 O O . ALA A 1 80 ? 26.962 6.501 7.460 1.00 83.12 80 ALA A O 1
ATOM 625 N N . SER A 1 81 ? 25.539 7.936 6.474 1.00 75.38 81 SER A N 1
ATOM 626 C CA . SER A 1 81 ? 25.815 9.054 7.389 1.00 75.38 81 SER A CA 1
ATOM 627 C C . SER A 1 81 ? 25.130 8.902 8.747 1.00 75.38 81 SER A C 1
ATOM 629 O O . SER A 1 81 ? 25.683 9.306 9.764 1.00 75.38 81 SER A O 1
ATOM 631 N N . ASP A 1 82 ? 23.940 8.301 8.777 1.00 63.22 82 ASP A N 1
ATOM 632 C CA . ASP A 1 82 ? 23.173 8.087 10.006 1.00 63.22 82 ASP A CA 1
ATOM 633 C C . ASP A 1 82 ? 23.747 6.933 10.841 1.00 63.22 82 ASP A C 1
ATOM 635 O O . ASP A 1 82 ? 23.576 6.920 12.058 1.00 63.22 82 ASP A O 1
ATOM 639 N N . GLY A 1 83 ? 24.477 6.000 10.215 1.00 52.97 83 GLY A N 1
ATOM 640 C CA . GLY A 1 83 ? 25.209 4.918 10.885 1.00 52.97 83 GLY A CA 1
ATOM 641 C C . GLY A 1 83 ? 26.244 5.391 11.916 1.00 52.97 83 GLY A C 1
ATOM 642 O O . GLY A 1 83 ? 26.572 4.624 12.818 1.00 52.97 83 GLY A O 1
ATOM 643 N N . ASP A 1 84 ? 26.672 6.656 11.848 1.00 42.72 84 ASP A N 1
ATOM 644 C CA . ASP A 1 84 ? 27.540 7.301 12.844 1.00 42.72 84 ASP A CA 1
ATOM 645 C C . ASP A 1 84 ? 26.753 8.022 13.965 1.00 42.72 84 ASP A C 1
ATOM 647 O O . ASP A 1 84 ? 27.337 8.435 14.968 1.00 42.72 84 ASP A O 1
ATOM 651 N N . ALA A 1 85 ? 25.426 8.167 13.841 1.00 47.81 85 ALA A N 1
ATOM 652 C CA . ALA A 1 85 ? 24.591 8.982 14.732 1.00 47.81 85 ALA A CA 1
ATOM 653 C C . ALA A 1 85 ? 23.639 8.185 15.651 1.00 47.81 85 ALA A C 1
ATOM 655 O O . ALA A 1 85 ? 23.106 8.750 16.606 1.00 47.81 85 ALA A O 1
ATOM 656 N N . ILE A 1 86 ? 23.436 6.877 15.434 1.00 46.59 86 ILE A N 1
ATOM 657 C CA . ILE A 1 86 ? 22.525 6.042 16.260 1.00 46.59 86 ILE A CA 1
ATOM 658 C C . ILE A 1 86 ? 23.219 5.410 17.488 1.00 46.59 86 ILE A C 1
ATOM 660 O O . ILE A 1 86 ? 22.707 4.466 18.082 1.00 46.59 86 ILE A O 1
ATOM 664 N N . GLY A 1 87 ? 24.388 5.921 17.887 1.00 38.00 87 GLY A N 1
ATOM 665 C CA . GLY A 1 87 ? 25.115 5.488 19.090 1.00 38.00 87 GLY A CA 1
ATOM 666 C C . GLY A 1 87 ? 24.772 6.255 20.375 1.00 38.00 87 GLY A C 1
ATOM 667 O O . GLY A 1 87 ? 25.369 5.984 21.411 1.00 38.00 87 GLY A O 1
ATOM 668 N N . ALA A 1 88 ? 23.855 7.227 20.338 1.00 40.75 88 ALA A N 1
ATOM 669 C CA . ALA A 1 88 ? 23.591 8.101 21.483 1.00 40.75 88 ALA A CA 1
ATOM 670 C C . ALA A 1 88 ? 22.101 8.425 21.654 1.00 40.75 88 ALA A C 1
ATOM 672 O O . ALA A 1 88 ? 21.699 9.576 21.507 1.00 40.75 88 ALA A O 1
ATOM 673 N N . ASN A 1 89 ? 21.265 7.430 21.969 1.00 39.03 89 ASN A N 1
ATOM 674 C CA . ASN A 1 89 ? 20.018 7.718 22.689 1.00 39.03 89 ASN A CA 1
ATOM 675 C C . ASN A 1 89 ? 19.462 6.518 23.478 1.00 39.03 89 ASN A C 1
ATOM 677 O O . ASN A 1 89 ? 18.274 6.214 23.403 1.00 39.03 89 ASN A O 1
ATOM 681 N N . ASP A 1 90 ? 20.313 5.848 24.259 1.00 42.97 90 ASP A N 1
ATOM 682 C CA . ASP A 1 90 ? 19.847 5.061 25.404 1.00 42.97 90 ASP A CA 1
ATOM 683 C C . ASP A 1 90 ? 19.680 6.009 26.597 1.00 42.97 90 ASP A C 1
ATOM 685 O O . ASP A 1 90 ? 20.628 6.289 27.328 1.00 42.97 90 ASP A O 1
ATOM 689 N N . GLY A 1 91 ? 18.465 6.530 26.783 1.00 45.84 91 GLY A N 1
ATOM 690 C CA . GLY A 1 91 ? 18.079 7.185 28.032 1.00 45.84 91 GLY A CA 1
ATOM 691 C C . GLY A 1 91 ? 17.335 8.503 27.874 1.00 45.84 91 GLY A C 1
ATOM 692 O O . GLY A 1 91 ? 17.909 9.571 28.062 1.00 45.84 91 GLY A O 1
ATOM 693 N N . LEU A 1 92 ? 16.018 8.430 27.680 1.00 36.31 92 LEU A N 1
ATOM 694 C CA . LEU A 1 92 ? 15.109 9.457 28.189 1.00 36.31 92 LEU A CA 1
ATOM 695 C C . LEU A 1 92 ? 13.983 8.765 28.976 1.00 36.31 92 LEU A C 1
ATOM 697 O O . LEU A 1 92 ? 13.402 7.803 28.467 1.00 36.31 92 LEU A O 1
ATOM 701 N N . PRO A 1 93 ? 13.714 9.182 30.229 1.00 33.25 93 PRO A N 1
ATOM 702 C CA . PRO A 1 93 ? 12.754 8.514 31.098 1.00 33.25 93 PRO A CA 1
ATOM 703 C C . PRO A 1 93 ? 11.315 8.738 30.629 1.00 33.25 93 PRO A C 1
ATOM 705 O O . PRO A 1 93 ? 10.985 9.767 30.039 1.00 33.25 93 PRO A O 1
ATOM 708 N N . ALA A 1 94 ? 10.471 7.752 30.933 1.00 39.94 94 ALA A N 1
ATOM 709 C CA . ALA A 1 94 ? 9.034 7.794 30.712 1.00 39.94 94 ALA A CA 1
ATOM 710 C C . ALA A 1 94 ? 8.400 9.015 31.398 1.00 39.94 94 ALA A C 1
ATOM 712 O O . ALA A 1 94 ? 8.675 9.280 32.572 1.00 39.94 94 ALA A O 1
ATOM 713 N N . VAL A 1 95 ? 7.541 9.713 30.655 1.00 46.59 95 VAL A N 1
ATOM 714 C CA . VAL A 1 95 ? 6.527 10.631 31.192 1.00 46.59 95 VAL A CA 1
ATOM 715 C C . VAL A 1 95 ? 5.167 9.958 31.168 1.00 46.59 95 VAL A C 1
ATOM 717 O O . VAL A 1 95 ? 4.910 9.198 30.204 1.00 46.59 95 VAL A O 1
#